Protein AF-A0A409XU45-F1 (afdb_monomer)

Organism: Psilocybe cyanescens (NCBI:txid93625)

Solvent-accessible surface area (backbone atoms only — not comparable to full-atom values): 6948 Å² total; per-residue (Å²): 134,89,80,88,73,82,86,70,80,76,76,73,66,82,80,63,69,38,83,46,74,40,72,39,75,44,83,90,57,77,48,37,82,91,60,73,32,64,42,47,30,26,64,39,43,60,88,45,94,71,18,58,51,76,42,61,61,92,75,63,78,92,83,78,67,74,44,74,42,69,93,69,40,64,37,39,83,44,48,70,60,89,52,94,89,47,76,91,48,93,86,42,76,88,55,64,39,43,43,65,51,35,28,34,38,81,132

Nearest PDB structures (foldseek):
  6ahd-assembly1_v  TM=2.018E-01  e=8.983E+00  Homo sapiens

Mean predicted aligned error: 9.46 Å

Structure (mmCIF, N/CA/C/O backbone):
data_AF-A0A409XU45-F1
#
_entry.id   AF-A0A409XU45-F1
#
loop_
_atom_site.group_PDB
_atom_site.id
_atom_site.type_symbol
_atom_site.label_atom_id
_atom_site.label_alt_id
_atom_site.label_comp_id
_atom_site.label_asym_id
_atom_site.label_entity_id
_atom_site.label_seq_id
_atom_site.pdbx_PDB_ins_code
_atom_site.Cartn_x
_atom_site.Cartn_y
_atom_site.Cartn_z
_atom_site.occupancy
_atom_site.B_iso_or_equiv
_atom_site.auth_seq_id
_atom_site.auth_comp_id
_atom_site.auth_asym_id
_atom_site.auth_atom_id
_atom_site.pdbx_PDB_model_num
ATOM 1 N N . MET A 1 1 ? 5.391 -45.601 -37.882 1.00 40.41 1 MET A N 1
ATOM 2 C CA . MET A 1 1 ? 5.800 -44.676 -36.806 1.00 40.41 1 MET A CA 1
ATOM 3 C C . MET A 1 1 ? 4.652 -43.683 -36.654 1.00 40.41 1 MET A C 1
ATOM 5 O O . MET A 1 1 ? 4.315 -43.041 -37.637 1.00 40.41 1 MET A O 1
ATOM 9 N N . ALA A 1 2 ? 3.951 -43.752 -35.519 1.00 33.88 2 ALA A N 1
ATOM 10 C CA . ALA A 1 2 ? 2.680 -43.084 -35.184 1.00 33.88 2 ALA A CA 1
ATOM 11 C C . ALA A 1 2 ? 2.783 -41.542 -35.285 1.00 33.88 2 ALA A C 1
ATOM 13 O O . ALA A 1 2 ? 3.828 -41.001 -34.948 1.00 33.88 2 ALA A O 1
ATOM 14 N N . LEU A 1 3 ? 1.876 -40.869 -36.007 1.00 38.81 3 LEU A N 1
ATOM 15 C CA . LEU A 1 3 ? 0.601 -40.233 -35.594 1.00 38.81 3 LEU A CA 1
ATOM 16 C C . LEU A 1 3 ? 0.714 -38.987 -34.695 1.00 38.81 3 LEU A C 1
ATOM 18 O O . LEU A 1 3 ? 1.223 -39.080 -33.586 1.00 38.81 3 LEU A O 1
ATOM 22 N N . ALA A 1 4 ? 0.031 -37.934 -35.179 1.00 39.19 4 ALA A N 1
ATOM 23 C CA . ALA A 1 4 ? -0.586 -36.808 -34.462 1.00 39.19 4 ALA A CA 1
ATOM 24 C C . ALA A 1 4 ? 0.382 -35.798 -33.800 1.00 39.19 4 ALA A C 1
ATOM 26 O O . ALA A 1 4 ? 1.455 -36.156 -33.348 1.00 39.19 4 ALA A O 1
ATOM 27 N N . GLN A 1 5 ? 0.113 -34.497 -33.731 1.00 37.38 5 GLN A N 1
ATOM 28 C CA . GLN A 1 5 ? -1.158 -33.783 -33.699 1.00 37.38 5 GLN A CA 1
ATOM 29 C C . GLN A 1 5 ? -0.922 -32.357 -34.223 1.00 37.38 5 GLN A C 1
ATOM 31 O O . GLN A 1 5 ? 0.163 -31.799 -34.058 1.00 37.38 5 GLN A O 1
ATOM 36 N N . GLU A 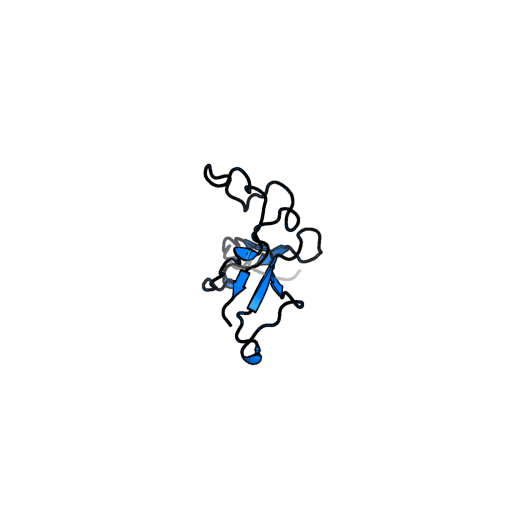1 6 ? -1.956 -31.796 -34.845 1.00 42.62 6 GLU A N 1
ATOM 37 C CA . GLU A 1 6 ? -2.128 -30.369 -35.110 1.00 42.62 6 GLU A CA 1
ATOM 38 C C . GLU A 1 6 ? -1.579 -29.509 -33.966 1.00 42.62 6 GLU A C 1
ATOM 40 O O . GLU A 1 6 ? -1.954 -29.691 -32.805 1.00 42.62 6 GLU A O 1
ATOM 45 N N . ALA A 1 7 ? -0.751 -28.520 -34.300 1.00 44.50 7 ALA A N 1
ATOM 46 C CA . ALA A 1 7 ? -0.636 -27.341 -33.460 1.00 44.50 7 ALA A CA 1
ATOM 47 C C . ALA A 1 7 ? -1.966 -26.588 -33.590 1.00 44.50 7 ALA A C 1
ATOM 49 O O . ALA A 1 7 ? -2.121 -25.710 -34.436 1.00 44.50 7 ALA A O 1
ATOM 50 N N . GLN A 1 8 ? -2.953 -27.033 -32.811 1.00 41.75 8 GLN A N 1
ATOM 51 C CA . GLN A 1 8 ? -4.135 -26.253 -32.495 1.00 41.75 8 GLN A CA 1
ATOM 52 C C . GLN A 1 8 ? -3.653 -24.895 -31.998 1.00 41.75 8 GLN A C 1
ATOM 54 O O . GLN A 1 8 ? -2.942 -24.818 -30.998 1.00 41.75 8 GLN A O 1
ATOM 59 N N . ASP A 1 9 ? -3.992 -23.872 -32.775 1.00 46.06 9 ASP A N 1
ATOM 60 C CA . ASP A 1 9 ? -4.490 -22.586 -32.305 1.00 46.06 9 ASP A CA 1
ATOM 61 C C . ASP A 1 9 ? -4.018 -22.220 -30.890 1.00 46.06 9 ASP A C 1
ATOM 63 O O . ASP A 1 9 ? -4.764 -22.270 -29.911 1.00 46.06 9 ASP A O 1
ATOM 67 N N . LEU A 1 10 ? -2.737 -21.867 -30.763 1.00 46.22 10 LEU A N 1
ATOM 68 C CA . LEU A 1 10 ? -2.330 -21.044 -29.638 1.00 46.22 10 LEU A CA 1
ATOM 69 C C . LEU A 1 10 ? -2.791 -19.642 -29.995 1.00 46.22 10 LEU A C 1
ATOM 71 O O . LEU A 1 10 ? -2.031 -18.858 -30.558 1.00 46.22 10 LEU A O 1
ATOM 75 N N . ASP A 1 11 ? -4.064 -19.384 -29.701 1.00 43.59 11 ASP A N 1
ATOM 76 C CA . ASP A 1 11 ? -4.621 -18.054 -29.541 1.00 43.59 11 ASP A CA 1
ATOM 77 C C . ASP A 1 11 ? -3.688 -17.316 -28.575 1.00 43.59 11 ASP A C 1
ATOM 79 O O . ASP A 1 11 ? -3.735 -17.466 -27.349 1.00 43.59 11 ASP A O 1
ATOM 83 N N . THR A 1 12 ? -2.698 -16.634 -29.148 1.00 47.88 12 THR A N 1
ATOM 84 C CA . THR A 1 12 ? -1.758 -15.792 -28.432 1.00 47.88 12 THR A CA 1
ATOM 85 C C . THR A 1 12 ? -2.557 -14.602 -27.953 1.00 47.88 12 THR A C 1
ATOM 87 O O . THR A 1 12 ? -2.506 -13.521 -28.537 1.00 47.88 12 THR A O 1
ATOM 90 N N . HIS A 1 13 ? -3.299 -14.787 -26.866 1.00 57.44 13 HIS A N 1
ATOM 91 C CA . HIS A 1 13 ? -3.590 -13.680 -25.987 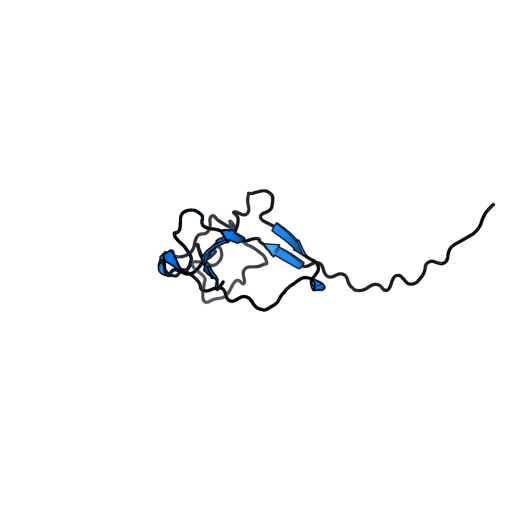1.00 57.44 13 HIS A CA 1
ATOM 92 C C . HIS A 1 13 ? -2.227 -13.068 -25.642 1.00 57.44 13 HIS A C 1
ATOM 94 O O . HIS A 1 13 ? -1.330 -13.799 -25.213 1.00 57.44 13 HIS A O 1
ATOM 100 N N . PRO A 1 14 ? -1.992 -11.770 -25.883 1.00 56.50 14 PRO A N 1
ATOM 101 C CA . PRO A 1 14 ? -0.810 -11.111 -25.359 1.00 56.50 14 PRO A CA 1
ATOM 102 C C . PRO A 1 14 ? -0.915 -11.161 -23.827 1.00 56.50 14 PRO A C 1
ATOM 104 O O . PRO A 1 14 ? -1.518 -10.283 -23.211 1.00 56.50 14 PRO A O 1
ATOM 107 N N . TYR A 1 15 ? -0.405 -12.242 -23.221 1.00 57.34 15 TYR A N 1
ATOM 108 C CA . TYR A 1 15 ? -0.373 -12.494 -21.782 1.00 57.34 15 TYR A CA 1
ATOM 109 C C . TYR A 1 15 ? 0.514 -11.431 -21.145 1.00 57.34 15 TYR A C 1
ATOM 111 O O . TYR A 1 15 ? 1.716 -11.600 -20.945 1.00 57.34 15 TYR A O 1
ATOM 119 N N . THR A 1 16 ? -0.076 -10.272 -20.905 1.00 67.31 16 THR A N 1
ATOM 120 C CA . THR A 1 16 ? 0.614 -9.140 -20.316 1.00 67.31 16 THR A CA 1
ATOM 121 C C . THR A 1 16 ? 0.601 -9.398 -18.817 1.00 67.31 16 THR A C 1
ATOM 123 O O . THR A 1 16 ? -0.383 -9.109 -18.155 1.00 67.31 16 THR A O 1
ATOM 126 N N . TYR A 1 17 ? 1.633 -10.037 -18.270 1.00 71.31 17 TYR A N 1
ATOM 127 C CA . TYR A 1 17 ? 1.725 -10.248 -16.824 1.00 71.31 17 TYR A CA 1
ATOM 128 C C . TYR A 1 17 ? 1.986 -8.908 -16.125 1.00 71.31 17 TYR A C 1
ATOM 130 O O . TYR A 1 17 ? 2.886 -8.165 -16.517 1.00 71.31 17 TYR A O 1
ATOM 138 N N . GLY A 1 18 ? 1.204 -8.590 -15.090 1.00 80.19 18 GLY A N 1
ATOM 139 C CA . GLY A 1 18 ? 1.402 -7.387 -14.284 1.00 80.19 18 GLY A CA 1
ATOM 140 C C . GLY A 1 18 ? 2.372 -7.650 -13.135 1.00 80.19 18 GLY A C 1
ATOM 141 O O . GLY A 1 18 ? 2.205 -8.625 -12.402 1.00 80.19 18 GLY A O 1
ATOM 142 N N . HIS A 1 19 ? 3.365 -6.779 -12.948 1.00 86.31 19 HIS A N 1
ATOM 143 C CA . HIS A 1 19 ? 4.153 -6.753 -11.714 1.00 86.31 19 HIS A CA 1
ATOM 144 C C . HIS A 1 19 ? 3.296 -6.196 -10.575 1.00 86.31 19 HIS A C 1
ATOM 146 O O . HIS A 1 19 ? 2.742 -5.104 -10.700 1.00 86.31 19 HIS A O 1
ATOM 152 N N . ILE A 1 20 ? 3.225 -6.915 -9.457 1.00 90.81 20 ILE A N 1
ATOM 153 C CA . ILE A 1 20 ? 2.512 -6.467 -8.258 1.00 90.81 20 ILE A CA 1
ATOM 154 C C . ILE A 1 20 ? 3.446 -6.374 -7.057 1.00 90.81 20 ILE A C 1
ATOM 156 O O . ILE A 1 20 ? 4.437 -7.102 -6.962 1.00 90.81 20 ILE A O 1
ATOM 160 N N . ARG A 1 21 ? 3.095 -5.477 -6.133 1.00 93.31 21 ARG A N 1
ATOM 161 C CA . ARG A 1 21 ? 3.726 -5.311 -4.823 1.00 93.31 21 ARG A CA 1
ATOM 162 C C . ARG A 1 21 ? 2.684 -5.573 -3.744 1.00 93.31 21 ARG A C 1
ATOM 164 O O . ARG A 1 21 ? 1.591 -5.014 -3.809 1.00 93.31 21 ARG A O 1
ATOM 171 N N . TRP A 1 22 ? 3.017 -6.425 -2.786 1.00 94.88 22 TRP A N 1
ATOM 172 C CA . TRP A 1 22 ? 2.073 -6.890 -1.777 1.00 94.88 22 TRP A CA 1
ATOM 173 C C . TRP A 1 22 ? 1.986 -5.956 -0.569 1.00 94.88 22 TRP A C 1
ATOM 175 O O . TRP A 1 22 ? 2.959 -5.295 -0.193 1.00 94.88 22 TRP A O 1
ATOM 185 N N . PHE A 1 23 ? 0.804 -5.945 0.044 1.00 95.25 23 PHE A N 1
ATOM 186 C CA . PHE A 1 23 ? 0.558 -5.361 1.356 1.00 95.25 23 PHE A CA 1
ATOM 187 C C . PHE A 1 23 ? 0.569 -6.447 2.434 1.00 95.25 23 PHE A C 1
ATOM 189 O O . PHE A 1 23 ? 0.248 -7.604 2.162 1.00 95.25 23 PHE A O 1
ATOM 196 N N . GLU A 1 24 ? 0.881 -6.042 3.656 1.00 95.06 24 GLU A N 1
ATOM 197 C CA . GLU A 1 24 ? 0.738 -6.821 4.881 1.00 95.06 24 GLU A CA 1
ATOM 198 C C . GLU A 1 24 ? -0.129 -6.066 5.892 1.00 95.06 24 GLU A C 1
ATOM 200 O O . GLU A 1 24 ? -0.243 -4.838 5.844 1.00 95.06 24 GLU A O 1
ATOM 205 N N . SER A 1 25 ? -0.767 -6.812 6.792 1.00 94.38 25 SER A N 1
ATOM 206 C CA . SER A 1 25 ? -1.531 -6.240 7.897 1.00 94.38 25 SER A CA 1
ATOM 207 C C . SER A 1 25 ? -0.599 -5.716 8.984 1.00 94.38 25 SER A C 1
ATOM 209 O O . SER A 1 25 ? 0.367 -6.381 9.351 1.00 94.38 25 SER A O 1
ATOM 211 N N . ASP A 1 26 ? -0.920 -4.551 9.544 1.00 92.88 26 ASP A N 1
ATOM 212 C CA . ASP A 1 26 ? -0.242 -4.048 10.736 1.00 92.88 26 ASP A CA 1
ATOM 213 C C . ASP A 1 26 ? -0.804 -4.737 11.986 1.00 92.88 26 ASP A C 1
ATOM 215 O O . ASP A 1 26 ? -1.781 -4.289 12.586 1.00 92.88 26 ASP A O 1
ATOM 219 N N . GLU A 1 27 ? -0.173 -5.841 12.388 1.00 91.19 27 GLU A N 1
ATOM 220 C CA . GLU A 1 27 ? -0.574 -6.618 13.570 1.00 91.19 27 GLU A CA 1
ATOM 221 C C . GLU A 1 27 ? -0.438 -5.841 14.890 1.00 91.19 27 GLU A C 1
ATOM 223 O O . GLU A 1 27 ? -1.005 -6.243 15.908 1.00 91.19 27 GLU A O 1
ATOM 228 N N . SER A 1 28 ? 0.301 -4.726 14.897 1.00 91.38 28 SER A N 1
ATOM 229 C CA . SER A 1 28 ? 0.463 -3.886 16.085 1.00 91.38 28 SER A CA 1
ATOM 230 C C . SER A 1 28 ? -0.692 -2.900 16.291 1.00 91.38 28 SER A C 1
ATOM 232 O O . SER A 1 28 ? -0.826 -2.326 17.377 1.00 91.38 28 SER A O 1
ATOM 234 N N . TYR A 1 29 ? -1.544 -2.715 15.279 1.00 92.62 29 TYR A N 1
ATOM 235 C CA . TYR A 1 29 ? -2.656 -1.775 15.309 1.00 92.62 29 TYR A CA 1
ATOM 236 C C . TYR A 1 29 ? -3.968 -2.470 15.687 1.00 92.62 29 TYR A C 1
ATOM 238 O O . TYR A 1 29 ? -4.344 -3.500 15.132 1.00 92.62 29 TYR A O 1
ATOM 246 N N . ALA A 1 30 ? -4.706 -1.890 16.636 1.00 92.75 30 ALA A N 1
ATOM 247 C CA . ALA A 1 30 ? -6.031 -2.386 16.990 1.00 92.75 30 ALA A CA 1
ATOM 248 C C . ALA A 1 30 ? -7.048 -1.989 15.908 1.00 92.75 30 ALA A C 1
ATOM 250 O O . ALA A 1 30 ? -7.295 -0.803 15.698 1.00 92.75 30 ALA A O 1
ATOM 251 N N . THR A 1 31 ? -7.664 -2.977 15.254 1.00 92.31 31 THR A N 1
ATOM 252 C CA . THR A 1 31 ? -8.574 -2.762 14.115 1.00 92.31 31 THR A CA 1
ATOM 253 C C . THR A 1 31 ? -9.960 -3.380 14.333 1.00 92.31 31 THR A C 1
ATOM 255 O O . THR A 1 31 ? -10.175 -4.237 15.198 1.00 92.31 31 THR A O 1
ATOM 258 N N . GLY A 1 32 ? -10.917 -2.968 13.499 1.00 89.50 32 GLY A N 1
ATOM 259 C CA . GLY A 1 32 ? -12.212 -3.615 13.343 1.00 89.50 32 GLY A CA 1
ATOM 260 C C . GLY A 1 32 ? -13.296 -3.052 14.253 1.00 89.50 32 GLY A C 1
ATOM 261 O O . GLY A 1 32 ? -13.108 -2.076 14.976 1.00 89.50 32 GLY A O 1
ATOM 262 N N . TRP A 1 33 ? -14.463 -3.697 14.215 1.00 89.31 33 TRP A N 1
ATOM 263 C CA . TRP A 1 33 ? -15.698 -3.211 14.840 1.00 89.31 33 TRP A CA 1
ATOM 264 C C . TRP A 1 33 ? -15.559 -2.873 16.328 1.00 89.31 33 TRP A C 1
ATOM 266 O O . TRP A 1 33 ? -16.048 -1.835 16.762 1.00 89.31 33 TRP A O 1
ATOM 276 N N . ASN A 1 34 ? -14.854 -3.705 17.099 1.00 92.75 34 ASN A N 1
ATOM 277 C CA . ASN A 1 34 ? -14.658 -3.470 18.533 1.00 92.75 34 ASN A CA 1
ATOM 278 C C . ASN A 1 34 ? -13.731 -2.279 18.811 1.00 92.75 34 ASN A C 1
ATOM 280 O O . ASN A 1 34 ? -13.954 -1.547 19.770 1.00 92.75 34 ASN A O 1
ATOM 284 N N . ALA A 1 35 ? -12.710 -2.082 17.973 1.00 92.75 35 ALA A N 1
ATOM 285 C CA . ALA A 1 35 ? -11.800 -0.946 18.072 1.00 92.75 35 ALA A CA 1
ATOM 286 C C . ALA A 1 35 ? -12.395 0.334 17.460 1.00 92.75 35 ALA A C 1
ATOM 288 O O . ALA A 1 35 ? -11.901 1.421 17.741 1.00 92.75 35 ALA A O 1
ATOM 289 N N . GLN A 1 36 ? -13.449 0.206 16.640 1.00 92.25 36 GLN A N 1
ATOM 290 C CA . GLN A 1 36 ? -14.028 1.280 15.823 1.00 92.25 36 GLN A CA 1
ATOM 291 C C . GLN A 1 36 ? -12.980 1.965 14.934 1.00 92.25 36 GLN A C 1
ATOM 293 O O . GLN A 1 36 ? -13.031 3.170 14.705 1.00 92.25 36 GLN A O 1
ATOM 298 N N . GLN A 1 37 ? -12.021 1.181 14.442 1.00 91.81 37 GLN A N 1
ATOM 299 C CA . GLN A 1 37 ? -10.942 1.640 13.572 1.00 91.81 37 GLN A CA 1
ATOM 300 C C . GLN A 1 37 ? -10.922 0.831 12.278 1.00 91.81 37 GLN A C 1
ATOM 302 O O . GLN A 1 37 ? -11.238 -0.364 12.277 1.00 91.81 37 GLN A O 1
ATOM 307 N N . LEU A 1 38 ? -10.540 1.489 11.184 1.00 93.12 38 LEU A N 1
ATOM 308 C CA . LEU A 1 38 ? -10.328 0.833 9.895 1.00 93.12 38 LEU A CA 1
ATOM 309 C C . LEU A 1 38 ? -9.116 -0.101 9.945 1.00 93.12 38 LEU A C 1
ATOM 311 O O . LEU A 1 38 ? -8.231 0.047 10.789 1.00 93.12 38 LEU A O 1
ATOM 315 N N . ASP A 1 39 ? -9.082 -1.061 9.024 1.00 93.00 39 ASP A N 1
ATOM 316 C CA . ASP A 1 39 ? -7.942 -1.960 8.893 1.00 93.00 39 ASP A CA 1
ATOM 317 C C . ASP A 1 39 ? -6.722 -1.180 8.412 1.00 93.00 39 ASP A C 1
ATOM 319 O O . ASP A 1 39 ? -6.824 -0.345 7.515 1.00 93.00 39 ASP A O 1
ATOM 323 N N . HIS A 1 40 ? -5.578 -1.452 9.034 1.00 93.44 40 HIS A N 1
ATOM 324 C CA . HIS A 1 40 ? -4.321 -0.756 8.794 1.00 93.44 40 HIS A CA 1
ATOM 325 C C . HIS A 1 40 ? -3.343 -1.704 8.104 1.00 93.44 40 HIS A C 1
ATOM 327 O O . HIS A 1 40 ? -3.104 -2.816 8.583 1.00 93.44 40 HIS A O 1
ATOM 333 N N . ILE A 1 41 ? -2.817 -1.283 6.956 1.00 95.88 41 ILE A N 1
ATOM 334 C CA . ILE A 1 41 ? -1.904 -2.085 6.136 1.00 95.88 41 ILE A CA 1
ATOM 335 C C . ILE A 1 41 ? -0.678 -1.272 5.720 1.00 95.88 41 ILE A C 1
ATOM 337 O O . ILE A 1 41 ? -0.748 -0.050 5.569 1.00 95.88 41 ILE A O 1
ATOM 341 N N . SER A 1 42 ? 0.436 -1.956 5.482 1.00 95.56 42 SER A N 1
ATOM 342 C CA . SER A 1 42 ? 1.674 -1.389 4.934 1.00 95.56 42 SER A CA 1
ATOM 343 C C . SER A 1 42 ? 2.177 -2.226 3.768 1.00 95.56 42 SER A C 1
ATOM 345 O O . SER A 1 42 ? 1.782 -3.376 3.596 1.00 95.56 42 SER A O 1
ATOM 347 N N . PHE A 1 43 ? 3.044 -1.661 2.930 1.00 95.38 43 PHE A N 1
ATOM 348 C CA . PHE A 1 43 ? 3.751 -2.486 1.954 1.00 95.38 43 PHE A CA 1
ATOM 349 C C . PHE A 1 43 ? 4.665 -3.475 2.670 1.00 95.38 43 PHE A C 1
ATOM 351 O O . PHE A 1 43 ? 5.388 -3.084 3.586 1.00 95.38 43 PHE A O 1
ATOM 358 N N . VAL A 1 44 ? 4.719 -4.707 2.164 1.00 96.38 44 VAL A N 1
ATOM 359 C CA . VAL A 1 44 ? 5.780 -5.644 2.540 1.00 96.38 44 VAL A CA 1
ATOM 360 C C . VAL A 1 44 ? 7.125 -5.016 2.170 1.00 96.38 44 VAL A C 1
ATOM 362 O O . VAL A 1 44 ? 7.290 -4.465 1.071 1.00 96.38 44 VAL A O 1
ATOM 365 N N . ASN A 1 45 ? 8.096 -5.088 3.082 1.00 94.94 45 ASN A N 1
ATOM 366 C CA . ASN A 1 45 ? 9.432 -4.560 2.821 1.00 94.94 45 ASN A CA 1
ATOM 367 C C . ASN A 1 45 ? 10.043 -5.226 1.575 1.00 94.94 45 ASN A C 1
ATOM 369 O O . ASN A 1 45 ? 10.103 -6.451 1.489 1.00 94.94 45 ASN A O 1
ATOM 373 N N . ALA A 1 46 ? 10.544 -4.420 0.636 1.00 94.62 46 ALA A N 1
ATOM 374 C CA . ALA A 1 46 ? 11.050 -4.881 -0.657 1.00 94.62 46 ALA A CA 1
ATOM 375 C C . ALA A 1 46 ? 12.193 -5.911 -0.571 1.00 94.62 46 ALA A C 1
ATOM 377 O O . ALA A 1 46 ? 12.414 -6.646 -1.532 1.00 94.62 46 ALA A O 1
ATOM 378 N N . ASN A 1 47 ? 12.907 -5.978 0.558 1.00 94.56 47 ASN A N 1
ATOM 379 C CA . ASN A 1 47 ? 13.993 -6.936 0.778 1.00 94.56 47 ASN A CA 1
ATOM 380 C C . ASN A 1 47 ? 13.502 -8.329 1.213 1.00 94.56 47 ASN A C 1
ATOM 382 O O . ASN A 1 47 ? 14.303 -9.261 1.277 1.00 94.56 47 ASN A O 1
ATOM 386 N N . LEU A 1 48 ? 12.215 -8.483 1.541 1.00 95.38 48 LEU A N 1
ATOM 387 C CA . LEU A 1 48 ? 11.643 -9.757 1.966 1.00 95.38 48 LEU A CA 1
ATOM 388 C C . LEU A 1 48 ? 11.193 -10.593 0.765 1.00 95.38 48 LEU A C 1
ATOM 390 O O . LEU A 1 48 ? 10.612 -10.092 -0.204 1.00 95.38 48 LEU A O 1
ATOM 394 N N . SER A 1 49 ? 11.420 -11.906 0.852 1.00 91.62 49 SER A N 1
ATOM 395 C CA . SER A 1 49 ? 10.897 -12.857 -0.126 1.00 91.62 49 SER A CA 1
ATOM 396 C C . SER A 1 49 ? 9.370 -12.808 -0.121 1.00 91.62 49 SER A C 1
ATOM 398 O O . SER A 1 49 ? 8.754 -13.071 0.908 1.00 91.62 49 SER A O 1
ATOM 400 N N . GLY A 1 50 ? 8.771 -12.485 -1.268 1.00 91.75 50 GLY A N 1
ATOM 401 C CA . GLY A 1 50 ? 7.320 -12.351 -1.405 1.00 91.75 50 GLY A CA 1
ATOM 402 C C . GLY A 1 50 ? 6.802 -10.913 -1.415 1.00 91.75 50 GLY A C 1
ATOM 403 O O . GLY A 1 50 ? 5.603 -10.730 -1.568 1.00 91.75 50 GLY A O 1
ATOM 404 N N . ALA A 1 51 ? 7.662 -9.891 -1.338 1.00 94.38 51 ALA A N 1
ATOM 405 C CA . ALA A 1 51 ? 7.227 -8.497 -1.489 1.00 94.38 51 ALA A CA 1
ATOM 406 C C . ALA A 1 51 ? 6.655 -8.188 -2.886 1.00 94.38 51 ALA A C 1
ATOM 408 O O . ALA A 1 51 ? 5.787 -7.327 -3.034 1.00 94.38 51 ALA A O 1
ATOM 409 N N . PHE A 1 52 ? 7.115 -8.920 -3.906 1.00 93.62 52 PHE A N 1
ATOM 410 C CA . PHE A 1 52 ? 6.701 -8.764 -5.297 1.00 93.62 52 PHE A CA 1
ATOM 411 C C . PHE A 1 52 ? 6.307 -10.099 -5.915 1.00 93.62 52 PHE A C 1
ATOM 413 O O . PHE A 1 52 ? 6.865 -11.144 -5.578 1.00 93.62 52 PHE A O 1
ATOM 420 N N . SER A 1 53 ? 5.375 -10.059 -6.862 1.00 91.94 53 SER A N 1
ATOM 421 C CA . SER A 1 53 ? 5.053 -11.211 -7.707 1.00 91.94 53 SER A CA 1
ATOM 422 C C . SER A 1 53 ? 4.463 -10.767 -9.046 1.00 91.94 53 SER A C 1
ATOM 424 O O . SER A 1 53 ? 4.380 -9.569 -9.329 1.00 91.94 53 SER A O 1
ATOM 426 N N . PHE A 1 54 ? 4.068 -11.735 -9.868 1.00 90.81 54 PHE A N 1
ATOM 427 C CA . PHE A 1 54 ? 3.342 -11.501 -11.108 1.00 90.81 54 PHE A CA 1
ATOM 428 C C . PHE A 1 54 ? 1.900 -11.963 -10.953 1.00 90.81 54 PHE A C 1
ATOM 430 O O . PHE A 1 54 ? 1.653 -13.037 -10.403 1.00 90.81 54 PHE A O 1
ATOM 437 N N . LEU A 1 55 ? 0.963 -11.173 -11.472 1.00 87.75 55 LEU A N 1
ATOM 438 C CA . LEU A 1 55 ? -0.452 -11.520 -11.488 1.00 87.75 55 LEU A CA 1
ATOM 439 C C . LEU A 1 55 ? -1.005 -11.420 -12.910 1.00 87.75 55 LEU A C 1
ATOM 441 O O . LEU A 1 55 ? -0.693 -10.490 -13.656 1.00 87.75 55 LEU A O 1
ATOM 445 N N . ASP A 1 56 ? -1.826 -12.400 -13.274 1.00 87.31 56 ASP A N 1
ATOM 446 C CA . ASP A 1 56 ? -2.640 -12.355 -14.485 1.00 87.31 56 ASP A CA 1
ATOM 447 C C . ASP A 1 56 ? -3.656 -11.200 -14.358 1.00 87.31 56 ASP A C 1
ATOM 449 O O . ASP A 1 56 ? -4.431 -11.190 -13.394 1.00 87.31 56 ASP A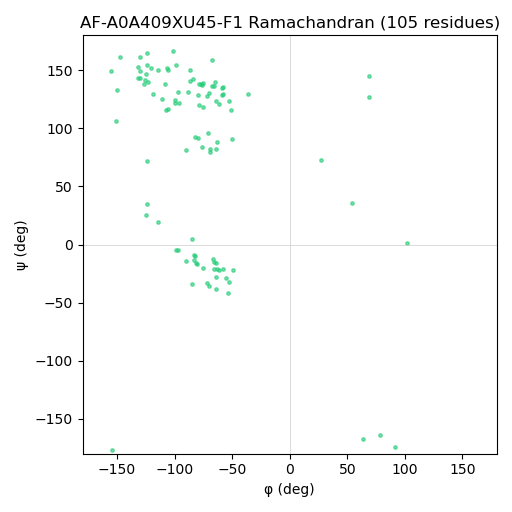 O 1
ATOM 453 N N . PRO A 1 57 ?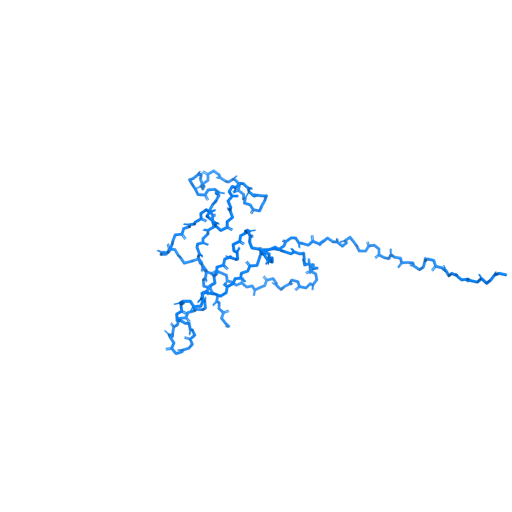 -3.689 -10.231 -15.294 1.00 84.50 57 PRO A N 1
ATOM 454 C CA . PRO A 1 57 ? -4.617 -9.103 -15.239 1.00 84.50 57 PRO A CA 1
ATOM 455 C C . PRO A 1 57 ? -6.085 -9.515 -15.135 1.00 84.50 57 PRO A C 1
ATOM 457 O O . PRO A 1 57 ? -6.872 -8.804 -14.518 1.00 84.50 57 PRO A O 1
ATOM 460 N N . THR A 1 58 ? -6.462 -10.680 -15.672 1.00 86.94 58 THR A N 1
ATOM 461 C CA . THR A 1 58 ? -7.837 -11.199 -15.575 1.00 86.94 58 THR A CA 1
ATOM 462 C C . THR A 1 58 ? -8.241 -11.555 -14.140 1.00 86.94 58 THR A C 1
ATOM 464 O O . THR A 1 58 ? -9.421 -11.772 -13.862 1.00 86.94 58 THR A O 1
ATOM 467 N N . LYS A 1 59 ? -7.273 -11.616 -13.215 1.00 86.00 59 LYS A N 1
ATOM 468 C CA . LYS A 1 59 ? -7.468 -11.870 -11.781 1.00 86.00 59 LYS A CA 1
ATOM 469 C C . LYS A 1 59 ? -7.470 -10.597 -10.937 1.00 86.00 59 LYS A C 1
ATOM 471 O O . LYS A 1 59 ? -7.697 -10.685 -9.732 1.00 86.00 59 LYS A O 1
ATOM 476 N N . VAL A 1 60 ? -7.212 -9.431 -11.528 1.00 84.12 60 VAL A N 1
ATOM 477 C CA . VAL A 1 60 ? -7.184 -8.162 -10.794 1.00 84.12 60 VAL A CA 1
ATOM 478 C C . VAL A 1 60 ? -8.612 -7.673 -10.566 1.00 84.12 60 VAL A C 1
ATOM 480 O O . VAL A 1 60 ? -9.403 -7.551 -11.498 1.00 84.12 60 VAL A O 1
ATOM 483 N N . ILE A 1 61 ? -8.939 -7.345 -9.315 1.00 81.94 61 ILE A N 1
ATOM 484 C CA . ILE A 1 61 ? -10.169 -6.627 -8.965 1.00 81.94 61 ILE A CA 1
ATOM 485 C C . ILE A 1 61 ? -9.816 -5.142 -8.854 1.00 81.94 61 ILE A C 1
ATOM 487 O O . ILE A 1 61 ? -8.958 -4.758 -8.0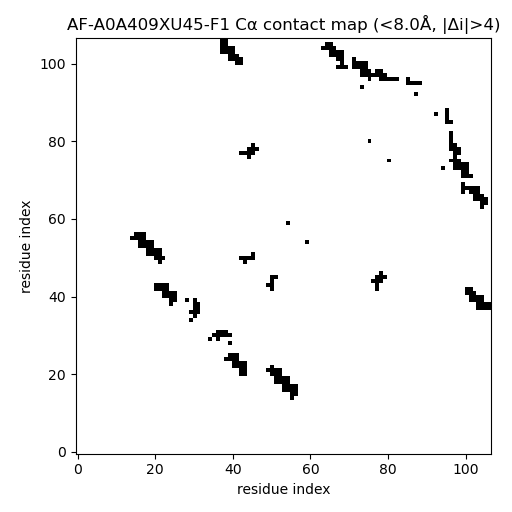67 1.00 81.94 61 ILE A O 1
ATOM 491 N N . HIS A 1 62 ? -10.471 -4.297 -9.649 1.00 72.31 62 HIS A N 1
ATOM 492 C CA . HIS A 1 62 ? -10.077 -2.892 -9.833 1.00 72.31 62 HIS A CA 1
ATOM 493 C C . HIS A 1 62 ? -10.638 -1.925 -8.770 1.00 72.31 62 HIS A C 1
ATOM 495 O O . HIS A 1 62 ? -10.456 -0.717 -8.887 1.00 72.31 62 HIS A O 1
ATOM 501 N N . ALA A 1 63 ? -11.337 -2.421 -7.747 1.00 73.25 63 ALA A N 1
ATOM 502 C CA . ALA A 1 63 ? -12.110 -1.586 -6.828 1.00 73.25 63 ALA A CA 1
ATOM 503 C C . ALA A 1 63 ? -11.696 -1.795 -5.364 1.00 73.25 63 ALA A C 1
ATOM 505 O O . ALA A 1 63 ? -12.440 -2.377 -4.580 1.00 73.25 63 ALA A O 1
ATOM 506 N N . THR A 1 64 ? -10.515 -1.297 -4.993 1.00 81.44 64 THR A N 1
ATOM 507 C CA . THR A 1 64 ? -10.154 -1.086 -3.584 1.00 81.44 64 THR A CA 1
ATOM 508 C C . THR A 1 64 ? -9.776 0.372 -3.350 1.00 81.44 64 THR A C 1
ATOM 510 O O . THR A 1 64 ? -9.153 1.004 -4.205 1.00 81.44 64 THR A O 1
ATOM 513 N N . HIS A 1 65 ? -10.202 0.928 -2.216 1.00 87.31 65 HIS A N 1
ATOM 514 C CA . HIS A 1 65 ? -9.899 2.303 -1.835 1.00 87.31 65 HIS A CA 1
ATOM 515 C C . HIS A 1 65 ? -8.886 2.293 -0.694 1.00 87.31 65 HIS A C 1
ATOM 517 O O . HIS A 1 65 ? -9.183 1.802 0.395 1.00 87.31 65 HIS A O 1
ATOM 523 N N . LEU A 1 66 ? -7.699 2.833 -0.963 1.00 92.44 66 LEU A N 1
ATOM 524 C CA . LEU A 1 66 ? -6.646 3.015 0.027 1.00 92.44 66 LEU A CA 1
ATOM 525 C C . LEU A 1 66 ? -6.655 4.466 0.501 1.00 92.44 66 LEU A C 1
ATOM 527 O O . LEU A 1 66 ? -6.528 5.385 -0.309 1.00 92.44 66 LEU A O 1
ATOM 531 N N . ILE A 1 67 ? -6.779 4.668 1.810 1.00 93.94 67 ILE A N 1
ATOM 532 C CA . ILE A 1 67 ? -6.722 5.994 2.432 1.00 93.94 67 ILE A CA 1
ATOM 533 C C . ILE A 1 67 ? -5.372 6.121 3.129 1.00 93.94 67 ILE A C 1
ATOM 535 O O . ILE A 1 67 ? -5.077 5.378 4.056 1.00 93.94 67 ILE A O 1
ATOM 539 N N . MET A 1 68 ? -4.536 7.058 2.694 1.00 94.00 68 MET A N 1
ATOM 540 C CA . MET A 1 68 ? -3.211 7.267 3.285 1.00 94.00 68 MET A CA 1
ATOM 541 C C . MET A 1 68 ? -3.323 7.752 4.733 1.00 94.00 68 MET A C 1
ATOM 543 O O . MET A 1 68 ? -4.103 8.660 5.033 1.00 94.00 68 MET A O 1
ATOM 547 N N . VAL A 1 69 ? -2.504 7.196 5.629 1.00 94.62 69 VAL A N 1
ATOM 548 C CA . VAL A 1 69 ? -2.470 7.633 7.031 1.00 94.62 69 VAL A CA 1
ATOM 549 C C . VAL A 1 69 ? -1.448 8.755 7.210 1.00 94.62 69 VAL A C 1
ATOM 551 O O . VAL A 1 69 ? -0.320 8.535 7.649 1.00 94.62 69 VAL A O 1
ATOM 554 N N . PHE A 1 70 ? -1.854 9.985 6.876 1.00 91.38 70 PHE A N 1
ATOM 555 C CA . PHE A 1 70 ? -0.973 11.165 6.868 1.00 91.38 70 PHE A CA 1
ATOM 556 C C . PHE A 1 70 ? -0.214 11.400 8.182 1.00 91.38 70 PHE A C 1
ATOM 558 O O . PHE A 1 70 ? 0.923 11.861 8.157 1.00 91.38 70 PHE A O 1
ATOM 565 N N . ALA A 1 71 ? -0.810 11.049 9.326 1.00 92.75 71 ALA A N 1
ATOM 566 C CA . ALA A 1 71 ? -0.198 11.225 10.643 1.00 92.75 71 ALA A CA 1
ATOM 567 C C . ALA A 1 71 ? 1.117 10.442 10.826 1.00 92.75 71 ALA A C 1
ATOM 569 O O . ALA A 1 71 ? 1.927 10.804 11.677 1.00 92.75 71 ALA A O 1
ATOM 570 N N . HIS A 1 72 ? 1.337 9.385 10.039 1.00 91.56 72 HIS A N 1
ATOM 571 C CA . HIS A 1 72 ? 2.545 8.562 10.105 1.00 91.56 72 HIS A CA 1
ATOM 572 C C . HIS A 1 72 ? 3.614 8.935 9.074 1.00 91.56 72 HIS A C 1
ATOM 574 O O . HIS A 1 72 ? 4.712 8.377 9.129 1.00 91.56 72 HIS A O 1
ATOM 580 N N . GLY A 1 73 ? 3.315 9.878 8.176 1.00 91.38 73 GLY A N 1
ATOM 581 C CA . GLY A 1 73 ? 4.236 10.312 7.134 1.00 91.38 73 GLY A CA 1
ATOM 582 C C . GLY A 1 73 ? 4.593 9.218 6.122 1.00 91.38 73 GLY A C 1
ATOM 583 O O . GLY A 1 73 ? 3.973 8.149 6.047 1.00 91.38 73 GLY A O 1
ATOM 584 N N . SER A 1 74 ? 5.614 9.513 5.330 1.00 90.50 74 SER A N 1
ATOM 585 C CA . SER A 1 74 ? 6.232 8.607 4.370 1.00 90.50 74 SER A CA 1
ATOM 586 C C . SER A 1 74 ? 7.543 8.018 4.904 1.00 90.50 74 SER A C 1
ATOM 588 O O . SER A 1 74 ? 8.057 8.413 5.952 1.00 90.50 74 SER A O 1
ATOM 590 N N . MET A 1 75 ? 8.042 6.983 4.227 1.00 90.44 75 MET A N 1
ATOM 591 C CA . MET A 1 75 ? 9.274 6.285 4.575 1.00 90.44 75 MET A CA 1
ATOM 592 C C . MET A 1 75 ? 9.952 5.701 3.329 1.00 90.44 75 MET A C 1
ATOM 594 O O . MET A 1 75 ? 9.340 4.992 2.530 1.00 90.44 75 MET A O 1
ATOM 598 N N . SER A 1 76 ? 11.262 5.916 3.204 1.00 90.25 76 SER A N 1
ATOM 599 C CA . SER A 1 76 ? 12.096 5.380 2.113 1.00 90.25 76 SER A CA 1
ATOM 600 C C . SER A 1 76 ? 12.543 3.922 2.300 1.00 90.25 76 SER A C 1
ATOM 602 O O . SER A 1 76 ? 12.976 3.265 1.355 1.00 90.25 76 SER A O 1
ATOM 604 N N . GLN A 1 77 ? 12.444 3.376 3.515 1.00 92.06 77 GLN A N 1
ATOM 605 C CA . GLN A 1 77 ? 12.983 2.052 3.860 1.00 92.06 77 GLN A CA 1
ATOM 606 C C . GLN A 1 77 ? 12.152 0.876 3.320 1.00 92.06 77 GLN A C 1
ATOM 608 O O . GLN A 1 77 ? 12.683 -0.232 3.224 1.00 92.06 77 GLN A O 1
ATOM 613 N N . LEU A 1 78 ? 10.875 1.094 2.973 1.00 91.88 78 LEU A N 1
ATOM 614 C CA . LEU A 1 78 ? 9.990 0.047 2.441 1.00 91.88 78 LEU A CA 1
ATOM 615 C C . LEU A 1 78 ? 10.366 -0.359 1.010 1.00 91.88 78 LEU A C 1
ATOM 617 O O . LEU A 1 78 ? 10.222 -1.526 0.648 1.00 91.88 78 LEU A O 1
ATOM 621 N N . LEU A 1 79 ? 10.861 0.590 0.213 1.00 92.69 79 LEU A N 1
ATOM 622 C CA . LEU A 1 79 ? 11.477 0.377 -1.095 1.00 92.69 79 LEU A CA 1
ATOM 623 C C . LEU A 1 79 ? 12.509 1.481 -1.327 1.00 92.69 79 LEU A C 1
ATOM 625 O O . LEU A 1 79 ? 12.155 2.633 -1.592 1.00 92.69 79 LEU A O 1
ATOM 629 N N . GLN A 1 80 ? 13.783 1.112 -1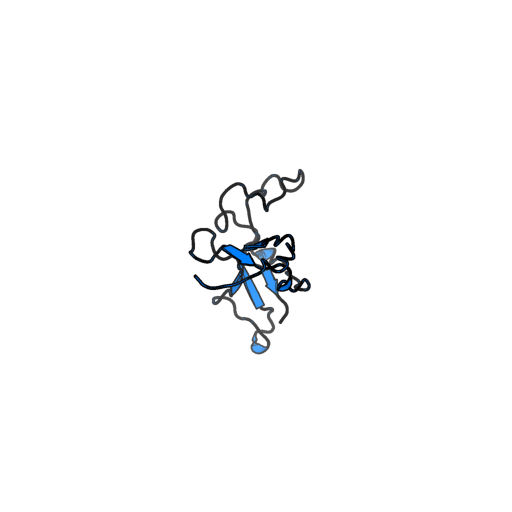.222 1.00 90.50 80 GLN A N 1
ATOM 630 C CA . GLN A 1 80 ? 14.891 2.056 -1.303 1.00 90.50 80 GLN A CA 1
ATOM 631 C C . GLN A 1 80 ? 15.201 2.436 -2.752 1.00 90.50 80 GLN A C 1
ATOM 633 O O . GLN A 1 80 ? 15.271 1.585 -3.637 1.00 90.50 80 GLN A O 1
ATOM 638 N N . GLY A 1 81 ? 15.455 3.725 -2.973 1.00 86.56 81 GLY A N 1
ATOM 639 C CA . GLY A 1 81 ? 15.923 4.245 -4.253 1.00 86.56 81 GLY A CA 1
ATOM 640 C C . GLY A 1 81 ? 14.833 4.399 -5.317 1.00 86.56 81 GLY A C 1
ATOM 641 O O . GLY A 1 81 ? 13.630 4.441 -5.041 1.00 86.56 81 GLY A O 1
ATOM 642 N N . LYS A 1 82 ? 15.284 4.547 -6.564 1.00 86.19 82 LYS A N 1
ATOM 643 C CA . LYS A 1 82 ? 14.413 4.815 -7.708 1.00 86.19 82 LYS A CA 1
ATOM 644 C C . LYS A 1 82 ? 13.674 3.548 -8.138 1.00 86.19 82 LYS A C 1
ATOM 646 O O . LYS A 1 82 ? 14.270 2.481 -8.244 1.00 86.19 82 LYS A O 1
ATOM 651 N N . SER A 1 83 ? 12.388 3.688 -8.445 1.00 84.88 83 SER A N 1
ATOM 652 C CA . SER A 1 83 ? 11.543 2.611 -8.961 1.00 84.88 83 SER A CA 1
ATOM 653 C C . SER A 1 83 ? 10.797 3.082 -10.200 1.00 84.88 83 SER A C 1
ATOM 655 O O . SER A 1 83 ? 10.349 4.223 -10.245 1.00 84.88 83 SER A O 1
ATOM 657 N N . ILE A 1 84 ? 10.613 2.191 -11.178 1.00 83.12 84 ILE A N 1
ATOM 658 C CA . ILE A 1 84 ? 9.799 2.459 -12.375 1.00 83.12 84 ILE A CA 1
ATOM 659 C C . ILE A 1 84 ? 8.321 2.706 -12.042 1.00 83.12 84 ILE A C 1
ATOM 661 O O . ILE A 1 84 ? 7.606 3.300 -12.838 1.00 83.12 84 ILE A O 1
ATOM 665 N N . ALA A 1 85 ? 7.867 2.249 -10.870 1.00 80.12 85 ALA A N 1
ATOM 666 C CA . ALA A 1 85 ? 6.501 2.446 -10.395 1.00 80.12 85 ALA A CA 1
ATOM 667 C C . ALA A 1 85 ? 6.293 3.816 -9.722 1.00 80.12 85 ALA A C 1
ATOM 669 O O . ALA A 1 85 ? 5.158 4.174 -9.420 1.00 80.12 85 ALA A O 1
ATOM 670 N N . ARG A 1 86 ? 7.369 4.576 -9.470 1.00 81.56 86 ARG A N 1
ATOM 671 C CA . ARG A 1 86 ? 7.302 5.932 -8.916 1.00 81.56 86 ARG A CA 1
ATOM 672 C C . ARG A 1 86 ? 7.452 6.933 -10.057 1.00 81.56 86 ARG A C 1
ATOM 674 O O . ARG A 1 86 ? 8.442 6.902 -10.786 1.00 81.56 86 ARG A O 1
ATOM 681 N N . LEU A 1 87 ? 6.458 7.801 -10.223 1.00 74.19 87 LEU A N 1
ATOM 682 C CA . LEU A 1 87 ? 6.535 8.899 -11.181 1.00 74.19 87 LEU A CA 1
ATOM 683 C C . LEU A 1 87 ? 7.384 10.018 -10.576 1.00 74.19 87 LEU A C 1
ATOM 685 O O . LEU A 1 87 ? 7.029 10.576 -9.541 1.00 74.19 87 LEU A O 1
ATOM 689 N N . ASP A 1 88 ? 8.485 10.364 -11.241 1.00 71.56 88 ASP A N 1
ATOM 690 C CA . ASP A 1 88 ? 9.237 11.577 -10.926 1.00 71.56 88 ASP A CA 1
ATOM 691 C C . ASP A 1 88 ? 8.393 12.778 -11.385 1.00 71.56 88 ASP A C 1
ATOM 693 O O . ASP A 1 88 ? 8.393 13.127 -12.565 1.00 71.56 88 ASP A O 1
ATOM 697 N N . THR A 1 89 ? 7.630 13.379 -10.470 1.00 70.62 89 THR A N 1
ATOM 698 C C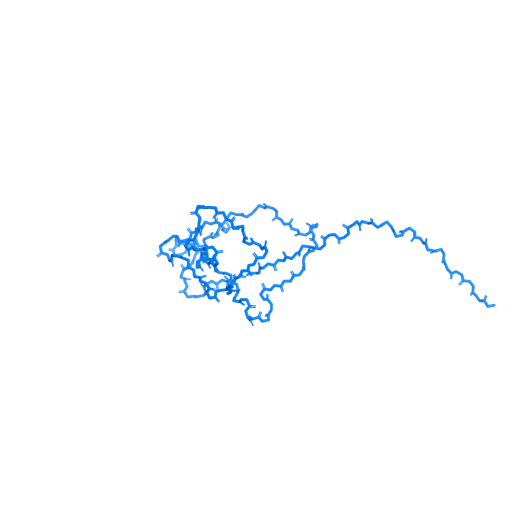A . THR A 1 89 ? 6.873 14.611 -10.745 1.00 70.62 89 THR A CA 1
ATOM 699 C C . THR A 1 89 ? 7.523 15.813 -10.066 1.00 70.62 89 THR A C 1
ATOM 701 O O . THR A 1 89 ? 8.155 15.684 -9.015 1.00 70.62 89 THR A O 1
ATOM 704 N N . ASP A 1 90 ? 7.339 16.997 -10.653 1.00 58.06 90 ASP A N 1
ATOM 705 C CA . ASP A 1 90 ? 7.921 18.250 -10.151 1.00 58.06 90 ASP A CA 1
ATOM 706 C C . ASP A 1 90 ? 7.372 18.678 -8.776 1.00 58.06 90 ASP A C 1
ATOM 708 O O . ASP A 1 90 ? 7.967 19.522 -8.109 1.00 58.06 90 ASP A O 1
ATOM 712 N N . TYR A 1 91 ? 6.258 18.090 -8.327 1.00 67.00 91 TYR A N 1
ATOM 713 C CA . TYR A 1 91 ? 5.579 18.454 -7.080 1.00 67.00 91 TYR A CA 1
ATOM 714 C C . TYR A 1 91 ? 6.054 17.679 -5.847 1.00 67.00 91 TYR A C 1
ATOM 716 O O . TYR A 1 91 ? 5.748 18.099 -4.736 1.00 67.00 91 TYR A O 1
ATOM 724 N N . ASP A 1 92 ? 6.796 16.582 -6.017 1.00 68.31 92 ASP A N 1
ATOM 725 C CA . ASP A 1 92 ? 7.145 15.676 -4.910 1.00 68.31 92 ASP A CA 1
ATOM 726 C C . ASP A 1 92 ? 8.660 15.480 -4.768 1.00 68.31 92 ASP A C 1
ATOM 728 O O . ASP A 1 92 ? 9.162 14.398 -4.471 1.00 68.31 92 ASP A O 1
ATOM 732 N N . LEU A 1 93 ? 9.428 16.541 -5.050 1.00 68.19 93 LEU A N 1
ATOM 733 C CA . LEU A 1 93 ? 10.874 16.428 -5.233 1.00 68.19 93 LEU A CA 1
ATOM 734 C C . LEU A 1 93 ? 11.647 16.013 -3.964 1.00 68.19 93 LEU A C 1
ATOM 736 O O . LEU A 1 93 ? 12.778 15.538 -4.077 1.00 68.19 93 LEU A O 1
ATOM 740 N N . GLU A 1 94 ? 11.066 16.204 -2.784 1.00 74.00 94 GLU A N 1
ATOM 741 C CA . GLU A 1 94 ? 11.678 15.832 -1.506 1.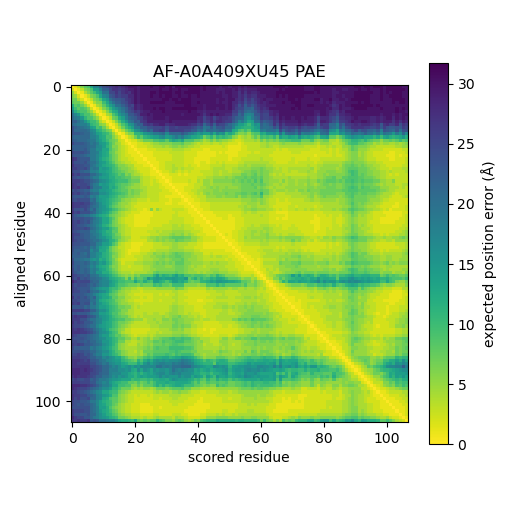00 74.00 94 GLU A CA 1
ATOM 742 C C . GLU A 1 94 ? 11.409 14.359 -1.153 1.00 74.00 94 GLU A C 1
ATOM 744 O O . GLU A 1 94 ? 12.313 13.685 -0.664 1.00 74.00 94 GLU A O 1
ATOM 749 N N . ASN A 1 95 ? 10.238 13.814 -1.522 1.00 75.00 95 ASN A N 1
ATOM 750 C CA . ASN A 1 95 ? 9.808 12.457 -1.147 1.00 75.00 95 ASN A CA 1
ATOM 751 C C . ASN A 1 95 ? 9.681 11.487 -2.337 1.00 75.00 95 ASN A C 1
ATOM 753 O O . ASN A 1 95 ? 9.067 10.428 -2.217 1.00 75.00 95 ASN A O 1
ATOM 757 N N . LYS A 1 96 ? 10.323 11.787 -3.479 1.00 78.94 96 LYS A N 1
ATOM 758 C CA . LYS A 1 96 ? 10.262 11.008 -4.746 1.00 78.94 96 LYS A CA 1
ATOM 759 C C . LYS A 1 96 ? 10.495 9.501 -4.604 1.00 78.94 96 LYS A C 1
ATOM 761 O O . LYS A 1 96 ? 10.206 8.724 -5.518 1.00 78.94 96 LYS A O 1
ATOM 766 N N . HIS A 1 97 ? 11.154 9.085 -3.526 1.00 86.31 97 HIS A N 1
ATOM 767 C CA . HIS A 1 97 ? 11.585 7.710 -3.283 1.00 86.31 97 HIS A CA 1
ATOM 768 C C . HIS A 1 97 ? 11.066 7.165 -1.951 1.00 86.31 97 HIS A C 1
ATOM 770 O O . HIS A 1 97 ? 11.661 6.250 -1.376 1.00 86.31 97 HIS A O 1
ATOM 776 N N . GLU A 1 98 ? 9.952 7.710 -1.477 1.00 89.12 98 GLU A N 1
ATOM 777 C CA . GLU A 1 98 ? 9.288 7.264 -0.264 1.00 89.12 98 GLU A CA 1
ATOM 778 C C . GLU A 1 98 ? 7.920 6.664 -0.577 1.00 89.12 98 GLU A C 1
ATOM 780 O O . GLU A 1 98 ? 7.266 7.022 -1.554 1.00 89.12 98 GLU A O 1
ATOM 785 N N . ASP A 1 99 ? 7.501 5.715 0.255 1.00 90.44 99 ASP A N 1
ATOM 786 C CA . ASP A 1 99 ? 6.126 5.228 0.270 1.00 90.44 99 ASP A CA 1
ATOM 787 C C . ASP A 1 99 ? 5.427 5.791 1.508 1.00 90.44 99 ASP A C 1
ATOM 789 O O . ASP A 1 99 ? 6.066 5.981 2.546 1.00 90.44 99 ASP A O 1
ATOM 793 N N . TRP A 1 100 ? 4.112 6.002 1.447 1.00 92.25 100 TRP A N 1
ATOM 794 C CA . TRP A 1 100 ? 3.341 6.213 2.671 1.00 92.25 100 TRP A CA 1
ATOM 795 C C . TRP A 1 100 ? 3.512 5.017 3.595 1.00 92.25 100 TRP A C 1
ATOM 797 O O . TRP A 1 100 ? 3.468 3.866 3.153 1.00 92.25 100 TRP A O 1
ATOM 807 N N . ARG A 1 101 ? 3.722 5.297 4.884 1.00 94.12 101 ARG A N 1
ATOM 808 C CA . ARG A 1 101 ? 4.045 4.246 5.847 1.00 94.12 101 ARG A CA 1
ATOM 809 C C . ARG A 1 101 ? 2.898 3.254 6.006 1.00 94.12 101 ARG A C 1
ATOM 811 O O . ARG A 1 101 ? 3.143 2.056 6.103 1.00 94.12 101 ARG A O 1
ATOM 818 N N . TYR A 1 102 ? 1.670 3.765 5.992 1.00 95.81 102 TYR A N 1
ATOM 819 C CA . TYR A 1 102 ? 0.473 2.960 6.141 1.00 95.81 102 TYR A CA 1
ATOM 820 C C . TYR A 1 102 ? -0.716 3.503 5.351 1.00 95.81 102 TYR A C 1
ATOM 822 O O . TYR A 1 102 ? -0.788 4.691 5.010 1.00 95.81 102 TYR A O 1
ATOM 830 N N . PHE A 1 103 ? -1.684 2.618 5.142 1.00 95.75 103 PHE A N 1
ATOM 831 C CA . PHE A 1 103 ? -2.967 2.896 4.522 1.00 95.75 103 PHE A CA 1
ATOM 832 C C . PHE A 1 103 ? -4.087 2.301 5.371 1.00 95.75 103 PHE A C 1
ATOM 834 O O . PHE A 1 103 ? -3.947 1.201 5.907 1.00 95.75 103 PHE A O 1
ATOM 841 N N . 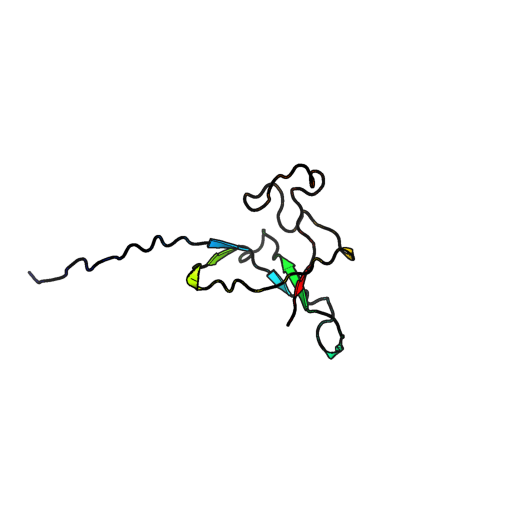TYR A 1 104 ? -5.213 3.000 5.443 1.00 95.31 104 TYR A N 1
ATOM 842 C CA . TYR A 1 104 ? -6.472 2.397 5.837 1.00 95.31 104 TYR A CA 1
ATOM 843 C C . TYR A 1 104 ? -7.139 1.735 4.636 1.00 95.31 104 TYR A C 1
ATOM 845 O O . TYR A 1 104 ? -7.123 2.276 3.524 1.00 95.31 104 TYR A O 1
ATOM 853 N N . VAL A 1 105 ? -7.769 0.592 4.884 1.00 93.19 105 VAL A N 1
ATOM 854 C CA . VAL A 1 105 ? -8.613 -0.112 3.921 1.00 93.19 105 VAL A CA 1
ATOM 855 C C . VAL A 1 105 ? -9.988 -0.363 4.531 1.00 93.19 105 VAL A C 1
ATOM 857 O O . VAL A 1 105 ? -10.125 -0.648 5.724 1.00 93.19 105 VAL A O 1
ATOM 860 N N . ASN A 1 106 ? -11.021 -0.222 3.704 1.00 87.44 106 ASN A N 1
ATOM 861 C CA . ASN A 1 106 ? -12.374 -0.590 4.098 1.00 87.44 106 ASN A CA 1
ATOM 862 C C . ASN A 1 106 ? -12.534 -2.109 4.035 1.00 87.44 106 ASN A C 1
ATOM 864 O O . ASN A 1 106 ? -12.076 -2.745 3.084 1.00 87.44 106 ASN A O 1
ATOM 868 N N . ARG A 1 107 ? -13.199 -2.657 5.049 1.00 77.88 107 ARG A N 1
ATOM 869 C CA . ARG A 1 107 ? -13.546 -4.074 5.130 1.00 77.88 107 ARG A CA 1
ATOM 870 C C . ARG A 1 107 ? -14.857 -4.371 4.406 1.00 77.88 107 ARG A C 1
ATOM 872 O O . ARG A 1 107 ? -15.734 -3.477 4.397 1.00 77.88 107 ARG A O 1
#

pLDDT: mean 81.68, std 16.98, range [33.88, 96.38]

Secondary structure (DSSP, 8-state):
----------------PEEEE-EEE-TTS--BTTTTB-EEEEEPPTTSTTSEEEE-GGG------EEE-GGG-EESTTS-S--TTS---TT-TTTTT-EES-EEE--

Sequence (107 aa):
MALAQEAQDLDTHPYTYGHIRWFESDESYATGWNAQQLDHISFVNANLSGAFSFLDPTKVIHATHLIMVFAHGSMSQLLQGKSIARLDTDYDLENKHEDWRYFYVNR

Foldseek 3Di:
DDDDDDPPDPVCPVQPWDKDFDKDWPPVDDDDDVVPHFTKIFTAQPPDDPRIDTDRPVPDDPDWDWAFPPVQPWDLRSPHDDDPPFDPDPVCPPQSRTDRGMTGTHD

Radius of gyration: 20.17 Å; Cα contacts (8 Å, |Δi|>4): 149; chains: 1; bounding box: 32×63×55 Å